Protein AF-A0A7S1DVW4-F1 (afdb_monomer)

Structure (mmCIF, N/CA/C/O backbone):
data_AF-A0A7S1DVW4-F1
#
_entry.id   AF-A0A7S1DVW4-F1
#
loop_
_atom_site.group_PDB
_atom_site.id
_atom_site.type_symbol
_atom_site.label_atom_id
_atom_site.label_alt_id
_atom_site.label_comp_id
_atom_site.label_asym_id
_atom_site.label_entity_id
_atom_site.label_seq_id
_atom_site.pdbx_PDB_ins_code
_atom_site.Cartn_x
_atom_site.Cartn_y
_atom_site.Cartn_z
_atom_site.occupancy
_atom_site.B_iso_or_equiv
_atom_site.auth_seq_id
_atom_site.auth_comp_id
_atom_site.auth_asym_id
_atom_site.auth_atom_id
_atom_site.pdbx_PDB_model_num
ATOM 1 N N . SER A 1 1 ? -3.983 9.181 -12.340 1.00 68.19 1 SER A N 1
ATOM 2 C CA . SER A 1 1 ? -2.646 8.785 -12.829 1.00 68.19 1 SER A CA 1
ATOM 3 C C . SER A 1 1 ? -2.286 9.599 -14.061 1.00 68.19 1 SER A C 1
ATOM 5 O O . SER A 1 1 ? -3.184 9.872 -14.849 1.00 68.19 1 SER A O 1
ATOM 7 N N . SER A 1 2 ? -1.028 10.027 -14.217 1.00 88.25 2 SER A N 1
ATOM 8 C CA . SER A 1 2 ? -0.525 10.667 -15.447 1.00 88.25 2 SER A CA 1
ATOM 9 C C . SER A 1 2 ? 0.327 9.673 -16.252 1.00 88.25 2 SER A C 1
ATOM 11 O O . SER A 1 2 ? 0.870 8.744 -15.650 1.00 88.25 2 SER A O 1
ATOM 13 N N . PRO A 1 3 ? 0.492 9.856 -17.576 1.00 91.19 3 PRO A N 1
ATOM 14 C CA . PRO A 1 3 ? 1.381 9.012 -18.379 1.00 91.19 3 PRO A CA 1
ATOM 15 C C . PRO A 1 3 ? 2.815 8.955 -17.833 1.00 91.19 3 PRO A C 1
ATOM 17 O O . PRO A 1 3 ? 3.406 7.882 -17.782 1.00 91.19 3 PRO A O 1
ATOM 20 N N . GLN A 1 4 ? 3.341 10.086 -17.345 1.00 92.19 4 GLN A N 1
ATOM 21 C CA . GLN A 1 4 ? 4.676 10.137 -16.742 1.00 92.19 4 GLN A CA 1
ATOM 22 C C . GLN A 1 4 ? 4.768 9.271 -15.481 1.00 92.19 4 GLN A C 1
ATOM 24 O O . GLN A 1 4 ? 5.712 8.509 -15.338 1.00 92.19 4 GLN A O 1
ATOM 29 N N . ALA A 1 5 ? 3.760 9.317 -14.603 1.00 91.31 5 ALA A N 1
ATOM 30 C CA . ALA A 1 5 ? 3.761 8.502 -13.388 1.00 91.31 5 ALA A CA 1
ATOM 31 C C . ALA A 1 5 ? 3.721 6.993 -13.692 1.00 91.31 5 ALA A C 1
ATOM 33 O O . ALA A 1 5 ? 4.309 6.204 -12.955 1.00 91.31 5 ALA A O 1
ATOM 34 N N . ALA A 1 6 ? 3.042 6.588 -14.772 1.00 92.19 6 ALA A N 1
ATOM 35 C CA . ALA A 1 6 ? 3.044 5.199 -15.228 1.00 92.19 6 ALA A CA 1
ATOM 36 C C . ALA A 1 6 ? 4.419 4.790 -15.781 1.00 92.19 6 ALA A C 1
ATOM 38 O O . ALA A 1 6 ? 4.917 3.723 -15.431 1.00 92.19 6 ALA A O 1
ATOM 39 N N . ALA A 1 7 ? 5.062 5.656 -16.571 1.00 93.44 7 ALA A N 1
ATOM 40 C CA . ALA A 1 7 ? 6.414 5.422 -17.075 1.00 93.44 7 ALA A CA 1
ATOM 41 C C . ALA A 1 7 ? 7.440 5.306 -15.935 1.00 93.44 7 ALA A C 1
ATOM 43 O O . ALA A 1 7 ? 8.206 4.347 -15.900 1.00 93.44 7 ALA A O 1
ATOM 44 N N . ASP A 1 8 ? 7.401 6.213 -14.956 1.00 94.50 8 ASP A N 1
ATOM 45 C CA . ASP A 1 8 ? 8.303 6.181 -13.798 1.00 94.50 8 ASP A CA 1
ATOM 46 C C . ASP A 1 8 ? 8.122 4.886 -12.986 1.00 94.50 8 ASP A C 1
ATOM 48 O O . ASP A 1 8 ? 9.096 4.264 -12.554 1.00 94.50 8 ASP A O 1
ATOM 52 N N . PHE A 1 9 ? 6.873 4.438 -12.813 1.00 95.06 9 PHE A N 1
ATOM 53 C CA . PHE A 1 9 ? 6.569 3.161 -12.168 1.00 95.06 9 PHE A CA 1
ATOM 54 C C . PHE A 1 9 ? 7.083 1.967 -12.991 1.00 95.06 9 PHE A C 1
ATOM 56 O O . PHE A 1 9 ? 7.697 1.062 -12.423 1.00 95.06 9 PHE A O 1
ATOM 63 N N . ALA A 1 10 ? 6.902 1.980 -14.316 1.00 95.06 10 ALA A N 1
ATOM 64 C CA . ALA A 1 10 ? 7.406 0.942 -15.216 1.00 95.06 10 ALA A CA 1
ATOM 65 C C . ALA A 1 10 ? 8.934 0.836 -15.152 1.00 95.06 10 ALA A C 1
ATOM 67 O O . ALA A 1 10 ? 9.452 -0.250 -14.894 1.00 95.06 10 ALA A O 1
ATOM 68 N N . THR A 1 11 ? 9.656 1.951 -15.297 1.00 95.50 11 THR A N 1
ATOM 69 C CA . THR A 1 11 ? 11.123 1.982 -15.209 1.00 95.50 11 THR A CA 1
ATOM 70 C C . THR A 1 11 ? 11.600 1.512 -13.839 1.00 95.50 11 THR A C 1
ATOM 72 O O . THR A 1 11 ? 12.573 0.768 -13.743 1.00 95.50 11 THR A O 1
ATOM 75 N N . ARG A 1 12 ? 10.898 1.871 -12.759 1.00 95.56 12 ARG A N 1
ATOM 76 C CA . ARG A 1 12 ? 11.243 1.399 -11.417 1.00 95.56 12 ARG A CA 1
ATOM 77 C C . ARG A 1 12 ? 11.082 -0.116 -11.268 1.00 95.56 12 ARG A C 1
ATOM 79 O O . ARG A 1 12 ? 11.959 -0.765 -10.702 1.00 95.56 12 ARG A O 1
ATOM 86 N N . VAL A 1 13 ? 9.972 -0.685 -11.733 1.00 96.75 13 VAL A N 1
ATOM 87 C CA . VAL A 1 13 ? 9.650 -2.109 -11.540 1.00 96.75 13 VAL A CA 1
ATOM 88 C C . VAL A 1 13 ? 10.400 -2.997 -12.531 1.00 96.75 13 VAL A C 1
ATOM 90 O O . VAL A 1 13 ? 11.026 -3.975 -12.123 1.00 96.75 13 VAL A O 1
ATOM 93 N N . LEU A 1 14 ? 10.334 -2.664 -13.819 1.00 95.94 14 LEU A N 1
ATOM 94 C CA . LEU A 1 14 ? 10.842 -3.471 -14.932 1.00 95.94 14 LEU A CA 1
ATOM 95 C C . LEU A 1 14 ? 12.289 -3.122 -15.297 1.00 95.94 14 LEU A C 1
ATOM 97 O O . LEU A 1 14 ? 13.009 -3.960 -15.840 1.00 95.94 14 LEU A O 1
ATOM 101 N N . GLY A 1 15 ? 12.724 -1.903 -14.980 1.00 95.19 15 GLY A N 1
ATOM 102 C CA . GLY A 1 15 ? 13.955 -1.334 -15.508 1.00 95.19 15 GLY A CA 1
ATOM 103 C C . GLY A 1 15 ? 13.754 -0.710 -16.885 1.00 95.19 15 GLY A C 1
ATOM 104 O O . GLY A 1 15 ? 12.665 -0.708 -17.455 1.00 95.19 15 GLY A O 1
ATOM 105 N N . GLU A 1 16 ? 14.839 -0.183 -17.433 1.00 94.81 16 GLU A N 1
ATOM 106 C CA . GLU A 1 16 ? 14.859 0.487 -18.725 1.00 94.81 16 GLU A CA 1
ATOM 107 C C . GLU A 1 16 ? 16.192 0.250 -19.432 1.00 94.81 16 GLU A C 1
ATOM 109 O O . GLU A 1 16 ? 17.251 0.155 -18.805 1.00 94.81 16 GLU A O 1
ATOM 114 N N . ARG A 1 17 ? 16.139 0.196 -20.765 1.00 92.06 17 ARG A N 1
ATOM 115 C CA . ARG A 1 17 ? 17.321 0.263 -21.617 1.00 92.06 17 ARG A CA 1
ATOM 116 C C . ARG A 1 17 ? 17.149 1.368 -22.651 1.00 92.06 17 ARG A C 1
ATOM 118 O O . ARG A 1 17 ? 16.391 1.217 -23.604 1.00 92.06 17 ARG A O 1
ATOM 125 N N . GLU A 1 18 ? 17.917 2.434 -22.494 1.00 90.50 18 GLU A N 1
ATOM 126 C CA . GLU A 1 18 ? 17.967 3.549 -23.429 1.00 90.50 18 GLU A CA 1
ATOM 127 C C . GLU A 1 18 ? 19.024 3.275 -24.505 1.00 90.50 18 GLU A C 1
ATOM 129 O O . GLU A 1 18 ? 20.163 2.893 -24.211 1.00 90.50 18 GLU A O 1
ATOM 134 N N . GLN A 1 19 ? 18.642 3.469 -25.767 1.00 89.50 19 GLN A N 1
ATOM 135 C CA . GLN A 1 19 ? 19.531 3.355 -26.919 1.00 89.50 19 GLN A CA 1
ATOM 136 C C . GLN A 1 19 ? 19.646 4.712 -27.595 1.00 89.50 19 GLN A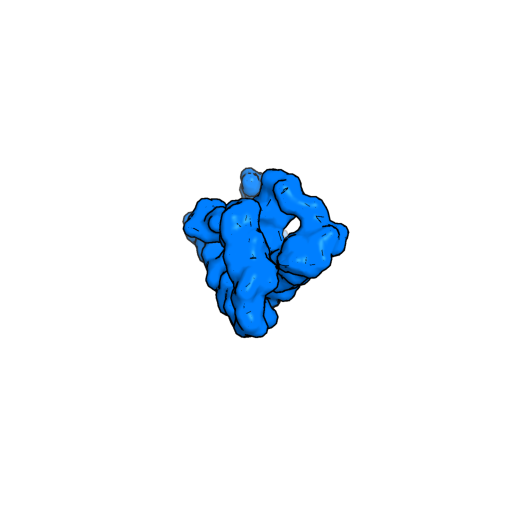 C 1
ATOM 138 O O . GLN A 1 19 ? 18.667 5.243 -28.116 1.00 89.50 19 GLN A O 1
ATOM 143 N N . ARG A 1 20 ? 20.856 5.264 -27.609 1.00 89.38 20 ARG A N 1
ATOM 144 C CA . ARG A 1 20 ? 21.149 6.556 -28.224 1.00 89.38 20 ARG A CA 1
ATOM 145 C C . ARG A 1 20 ? 21.847 6.352 -29.562 1.00 89.38 20 ARG A C 1
ATOM 147 O O . ARG A 1 20 ? 22.788 5.569 -29.678 1.00 89.38 20 ARG A O 1
ATOM 154 N N . THR A 1 21 ? 21.394 7.085 -30.576 1.00 90.81 21 THR A N 1
ATOM 155 C CA . THR A 1 21 ? 21.923 7.020 -31.949 1.00 90.81 21 THR A CA 1
ATOM 156 C C . THR A 1 21 ? 23.034 8.039 -32.227 1.00 90.81 21 THR A C 1
ATOM 158 O O . THR A 1 21 ? 23.542 8.087 -33.343 1.00 90.81 21 THR A O 1
ATOM 161 N N . CYS A 1 22 ? 23.438 8.843 -31.237 1.00 87.38 22 CYS A N 1
ATOM 162 C CA . CYS A 1 22 ? 24.506 9.834 -31.388 1.00 87.38 22 CYS A CA 1
ATOM 163 C C . CYS A 1 22 ? 25.897 9.200 -31.582 1.00 87.38 22 CYS A C 1
ATOM 165 O O . CYS A 1 22 ? 26.193 8.119 -31.071 1.00 87.38 22 CYS A O 1
ATOM 167 N N . GLU A 1 23 ? 26.773 9.897 -32.315 1.00 82.25 23 GLU A N 1
ATOM 168 C CA . GLU A 1 23 ? 28.115 9.393 -32.648 1.00 82.25 23 GLU A CA 1
ATOM 169 C C . GLU A 1 23 ? 29.107 9.464 -31.477 1.00 82.25 23 GLU A C 1
ATOM 171 O O . GLU A 1 23 ? 29.965 8.593 -31.351 1.00 82.25 23 GLU A O 1
ATOM 176 N N . THR A 1 24 ? 28.974 10.456 -30.592 1.00 86.69 24 THR A N 1
ATOM 177 C CA . THR A 1 24 ? 29.942 10.759 -29.517 1.00 86.69 24 THR A CA 1
ATOM 178 C C . THR A 1 24 ? 29.395 10.545 -28.102 1.00 86.69 24 THR A C 1
ATOM 180 O O . THR A 1 24 ? 29.932 11.081 -27.136 1.00 86.69 24 THR A O 1
ATOM 183 N N . CYS A 1 25 ? 28.330 9.759 -27.952 1.00 83.25 25 CYS A N 1
ATOM 184 C CA . CYS A 1 25 ? 27.684 9.505 -26.666 1.00 83.25 25 CYS A CA 1
ATOM 185 C C . CYS A 1 25 ? 27.760 8.029 -26.254 1.00 83.25 25 CYS A C 1
ATOM 187 O O . CYS A 1 25 ? 27.964 7.136 -27.081 1.00 83.25 25 CYS A O 1
ATOM 189 N N . THR A 1 26 ? 27.532 7.756 -24.968 1.00 85.00 26 THR A N 1
ATOM 190 C CA . THR A 1 26 ? 27.280 6.393 -24.491 1.00 85.00 26 THR A CA 1
ATOM 191 C C . THR A 1 26 ? 26.024 5.850 -25.173 1.00 85.00 26 THR A C 1
ATOM 193 O O . THR A 1 26 ? 24.921 6.333 -24.921 1.00 85.00 26 THR A O 1
ATOM 196 N N . LYS A 1 27 ? 26.200 4.862 -26.060 1.00 85.00 27 LYS A N 1
ATOM 197 C CA . LYS A 1 27 ? 25.131 4.354 -26.937 1.00 85.00 27 LYS A CA 1
ATOM 198 C C . LYS A 1 27 ? 24.050 3.567 -26.209 1.00 85.00 27 LYS A C 1
ATOM 200 O O . LYS A 1 27 ? 22.912 3.564 -26.655 1.00 85.00 27 LYS A O 1
ATOM 205 N N . THR A 1 28 ? 24.393 2.902 -25.112 1.00 86.75 28 THR A N 1
ATOM 206 C CA . THR A 1 28 ? 23.441 2.123 -24.319 1.00 86.75 28 THR A CA 1
ATOM 207 C C . THR A 1 28 ? 23.551 2.522 -22.859 1.00 86.75 28 THR A C 1
ATOM 209 O O . THR A 1 28 ? 24.632 2.436 -22.279 1.00 86.75 28 THR A O 1
ATOM 212 N N . GLN A 1 29 ? 22.427 2.901 -22.264 1.00 89.25 29 GLN A N 1
ATOM 213 C CA . GLN A 1 29 ? 22.288 3.103 -20.828 1.00 89.25 29 GLN A CA 1
ATOM 214 C C . GLN A 1 29 ? 21.229 2.129 -20.309 1.00 89.25 29 GLN A C 1
ATOM 216 O O . GLN A 1 29 ? 20.178 1.976 -20.922 1.00 89.25 29 GLN A O 1
ATOM 221 N N . THR A 1 30 ? 21.522 1.438 -19.210 1.00 92.44 30 THR A N 1
ATOM 222 C CA . THR A 1 30 ? 20.609 0.453 -18.619 1.00 92.44 30 THR A CA 1
ATOM 223 C C . THR A 1 30 ? 20.364 0.810 -17.164 1.00 92.44 30 THR A C 1
ATOM 225 O O . THR A 1 30 ? 21.318 0.965 -16.401 1.00 92.44 30 THR A O 1
ATOM 228 N N . THR A 1 31 ? 19.095 0.876 -16.785 1.00 94.06 31 THR A N 1
ATOM 229 C CA . THR A 1 31 ? 18.638 1.048 -15.408 1.00 94.06 31 THR A CA 1
ATOM 230 C C . THR A 1 31 ? 17.953 -0.247 -14.977 1.00 94.06 31 THR A C 1
ATOM 232 O O . THR A 1 31 ? 16.922 -0.595 -15.550 1.00 94.06 31 THR A O 1
ATOM 235 N N . PRO A 1 32 ? 18.505 -1.009 -14.018 1.00 93.81 32 PRO A N 1
ATOM 236 C CA . PRO A 1 32 ? 17.842 -2.205 -13.508 1.00 93.81 32 PRO A CA 1
ATOM 237 C C . PRO A 1 32 ? 16.556 -1.857 -12.751 1.00 93.81 32 PRO A C 1
ATOM 239 O O . PRO A 1 32 ? 16.529 -0.893 -11.987 1.00 93.81 32 PRO A O 1
ATOM 242 N N . GLY A 1 33 ? 15.514 -2.669 -12.928 1.00 96.31 33 GLY A N 1
ATOM 243 C CA . GLY A 1 33 ? 14.303 -2.594 -12.115 1.00 96.31 33 GLY A CA 1
ATOM 244 C C . GLY A 1 33 ? 14.487 -3.255 -10.750 1.00 96.31 33 GLY A C 1
ATOM 245 O O . GLY A 1 33 ? 15.308 -4.161 -10.590 1.00 96.31 33 GLY A O 1
ATOM 246 N N . VAL A 1 34 ? 13.699 -2.824 -9.766 1.00 96.81 34 VAL A N 1
ATOM 247 C CA . VAL A 1 34 ? 13.684 -3.415 -8.414 1.00 96.81 34 VAL A CA 1
ATOM 248 C C . VAL A 1 34 ? 12.658 -4.547 -8.272 1.00 96.81 34 VAL A C 1
ATOM 250 O O . VAL A 1 34 ? 12.676 -5.274 -7.282 1.00 96.81 34 VAL A O 1
ATOM 253 N N . GLY A 1 35 ? 11.772 -4.723 -9.258 1.00 96.38 35 GLY A N 1
ATOM 254 C CA . GLY A 1 35 ? 10.639 -5.644 -9.187 1.00 96.38 35 GLY A CA 1
ATOM 255 C C . GLY A 1 35 ? 9.492 -5.132 -8.308 1.00 96.38 35 GLY A C 1
ATOM 256 O O . GLY A 1 35 ? 9.562 -4.064 -7.706 1.00 96.38 35 GLY A O 1
ATOM 257 N N . LEU A 1 36 ? 8.399 -5.897 -8.242 1.00 97.19 36 LEU A N 1
ATOM 258 C CA . LEU A 1 36 ? 7.206 -5.498 -7.483 1.00 97.19 36 LEU A CA 1
ATOM 259 C C . LEU A 1 36 ? 7.370 -5.685 -5.973 1.00 97.19 36 LEU A C 1
ATOM 261 O O . LEU A 1 36 ? 6.837 -4.889 -5.210 1.00 97.19 36 LEU A O 1
ATOM 265 N N . THR A 1 37 ? 8.107 -6.705 -5.524 1.00 96.88 37 THR A N 1
ATOM 266 C CA . THR A 1 37 ? 8.199 -7.046 -4.095 1.00 96.88 37 THR A CA 1
ATOM 267 C C . THR A 1 37 ? 8.702 -5.887 -3.224 1.00 96.88 37 THR A C 1
ATOM 269 O O . THR A 1 37 ? 8.039 -5.593 -2.230 1.00 96.88 37 THR A O 1
ATOM 272 N N . PRO A 1 38 ? 9.791 -5.168 -3.572 1.00 97.31 38 PRO A N 1
ATOM 273 C CA . PRO A 1 38 ? 10.217 -4.008 -2.784 1.00 97.31 38 PRO A CA 1
ATOM 274 C C . PRO A 1 38 ? 9.186 -2.874 -2.790 1.00 97.31 38 PRO A C 1
ATOM 276 O O . PRO A 1 38 ? 8.968 -2.230 -1.772 1.00 97.31 38 PRO A O 1
ATOM 279 N N . VAL A 1 39 ? 8.496 -2.670 -3.915 1.00 97.69 39 VAL A N 1
ATOM 280 C CA . VAL A 1 39 ? 7.455 -1.640 -4.040 1.00 97.69 39 VAL A CA 1
ATOM 281 C C . VAL A 1 39 ? 6.229 -1.977 -3.181 1.00 97.69 39 VAL A C 1
ATOM 283 O O . VAL A 1 39 ? 5.659 -1.090 -2.552 1.00 97.69 39 VAL A O 1
ATOM 286 N N . ILE A 1 40 ? 5.847 -3.257 -3.102 1.00 98.31 40 ILE A N 1
ATOM 287 C CA . ILE A 1 40 ? 4.780 -3.743 -2.211 1.00 98.31 40 ILE A CA 1
ATOM 288 C C . ILE A 1 40 ? 5.160 -3.524 -0.747 1.00 98.31 40 ILE A C 1
ATOM 290 O O . ILE A 1 40 ? 4.305 -3.125 0.037 1.00 98.31 40 ILE A O 1
ATOM 294 N N . GLN A 1 41 ? 6.422 -3.751 -0.377 1.00 98.31 41 GLN A N 1
ATOM 295 C CA . GLN A 1 41 ? 6.891 -3.541 0.993 1.00 98.31 41 GLN A CA 1
ATOM 296 C C . GLN A 1 41 ? 6.806 -2.06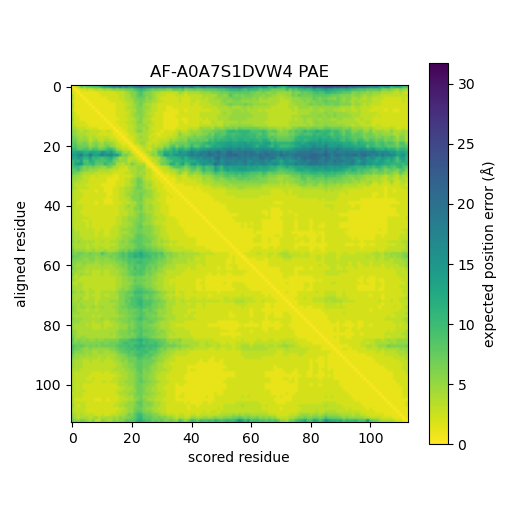2 1.413 1.00 98.31 41 GLN A C 1
ATOM 298 O O . GLN A 1 41 ? 6.327 -1.760 2.504 1.00 98.31 41 GLN A O 1
ATOM 303 N N . GLU A 1 42 ? 7.198 -1.136 0.539 1.00 98.31 42 GLU A N 1
ATOM 304 C CA . GLU A 1 42 ? 7.078 0.309 0.795 1.00 98.31 42 GLU A CA 1
ATOM 305 C C . GLU A 1 42 ? 5.615 0.767 0.896 1.00 98.31 42 GLU A C 1
ATOM 307 O O . GLU A 1 42 ? 5.241 1.548 1.778 1.00 98.31 42 GLU A O 1
ATOM 312 N N . GLU A 1 43 ? 4.761 0.264 -0.000 1.00 98.31 43 GLU A N 1
ATOM 313 C CA . GLU A 1 43 ? 3.328 0.541 0.056 1.00 98.31 43 GLU A CA 1
ATOM 314 C C . GLU A 1 43 ? 2.726 -0.039 1.346 1.00 98.31 43 GLU A C 1
ATOM 316 O O . GLU A 1 43 ? 1.932 0.631 1.997 1.00 98.31 43 GLU A O 1
ATOM 321 N N . TYR A 1 44 ? 3.147 -1.233 1.774 1.00 98.69 44 TYR A N 1
ATOM 322 C CA . TYR A 1 44 ? 2.722 -1.849 3.032 1.00 98.69 44 TYR A CA 1
ATOM 323 C C . TYR A 1 44 ? 3.035 -0.975 4.243 1.00 98.69 44 TYR A C 1
ATOM 325 O O . TYR A 1 44 ? 2.147 -0.741 5.061 1.00 98.69 44 TYR A O 1
ATOM 333 N N . GLU A 1 45 ? 4.253 -0.447 4.345 1.00 98.56 45 GLU A N 1
ATOM 334 C CA . GLU A 1 45 ? 4.636 0.457 5.436 1.00 98.56 45 GLU A CA 1
ATOM 335 C C . GLU A 1 45 ? 3.760 1.716 5.450 1.00 98.56 45 GLU A C 1
ATOM 337 O O . GLU A 1 45 ? 3.259 2.121 6.503 1.00 98.56 45 GLU A O 1
ATOM 342 N N . THR A 1 46 ? 3.478 2.267 4.268 1.00 98.44 46 THR A N 1
ATOM 343 C CA . THR A 1 46 ? 2.587 3.423 4.103 1.00 98.44 46 THR A CA 1
ATOM 344 C C . THR A 1 46 ? 1.154 3.107 4.552 1.00 98.44 46 THR A C 1
ATOM 346 O O . THR A 1 46 ? 0.557 3.865 5.324 1.00 98.44 46 THR A O 1
ATOM 349 N N . LYS A 1 47 ? 0.589 1.975 4.107 1.00 98.31 47 LYS A N 1
ATOM 350 C CA . LYS A 1 47 ? -0.775 1.545 4.468 1.00 98.31 47 LYS A CA 1
ATOM 351 C C . LYS A 1 47 ? -0.888 1.218 5.950 1.00 98.31 47 LYS A C 1
ATOM 353 O O . LYS A 1 47 ? -1.876 1.594 6.578 1.00 98.31 47 LYS A O 1
ATOM 358 N N . LEU A 1 48 ? 0.131 0.579 6.524 1.00 98.50 48 LEU A N 1
ATOM 359 C CA . LEU A 1 48 ? 0.179 0.247 7.942 1.00 98.50 48 LEU A CA 1
ATOM 360 C C . LEU A 1 48 ? 0.165 1.510 8.804 1.00 98.50 48 LEU A C 1
ATOM 362 O O . LEU A 1 48 ? -0.616 1.586 9.749 1.00 98.50 48 LEU A O 1
ATOM 366 N N . GLN A 1 49 ? 0.972 2.516 8.460 1.00 98.44 49 GLN A N 1
ATOM 367 C CA . GLN A 1 49 ? 0.996 3.780 9.193 1.00 98.44 49 GLN A CA 1
ATOM 368 C C . GLN A 1 49 ? -0.353 4.512 9.111 1.00 98.44 49 GLN A C 1
ATOM 370 O O . GLN A 1 49 ? -0.855 4.999 10.128 1.00 98.44 49 GLN A O 1
ATOM 375 N N . ALA A 1 50 ? -0.971 4.557 7.927 1.00 98.25 50 ALA A N 1
ATOM 376 C CA . ALA A 1 50 ? -2.293 5.156 7.747 1.00 98.25 50 ALA A CA 1
ATOM 377 C C . ALA A 1 50 ? -3.364 4.433 8.585 1.00 98.25 50 ALA A C 1
ATOM 379 O O . ALA A 1 50 ? -4.125 5.073 9.313 1.00 98.25 50 ALA A O 1
ATOM 380 N N . LEU A 1 51 ? -3.376 3.096 8.547 1.00 98.00 51 LEU A N 1
ATOM 381 C CA . LEU A 1 51 ? -4.271 2.264 9.352 1.00 98.00 51 LEU A CA 1
ATOM 382 C C . LEU A 1 51 ? -4.070 2.476 10.852 1.00 98.00 51 LEU A C 1
ATOM 384 O O . LEU A 1 51 ? -5.044 2.680 11.570 1.00 98.00 51 LEU A O 1
ATOM 388 N N . GLN A 1 52 ? -2.828 2.488 11.332 1.00 97.56 52 GLN A N 1
ATOM 389 C CA . GLN A 1 52 ? -2.521 2.747 12.741 1.00 97.56 52 GLN A CA 1
ATOM 390 C C . GLN A 1 52 ? -3.014 4.126 13.181 1.00 97.56 52 GLN A C 1
ATOM 392 O O . GLN A 1 52 ? -3.592 4.257 14.262 1.00 97.56 52 GLN A O 1
ATOM 397 N N . GLY A 1 53 ? -2.844 5.150 12.342 1.00 97.88 53 GLY A N 1
ATOM 398 C CA . GLY A 1 53 ? -3.352 6.490 12.619 1.00 97.88 53 GLY A CA 1
ATOM 399 C C . GLY A 1 53 ? -4.871 6.511 12.809 1.00 97.88 53 GLY A C 1
ATOM 400 O O . 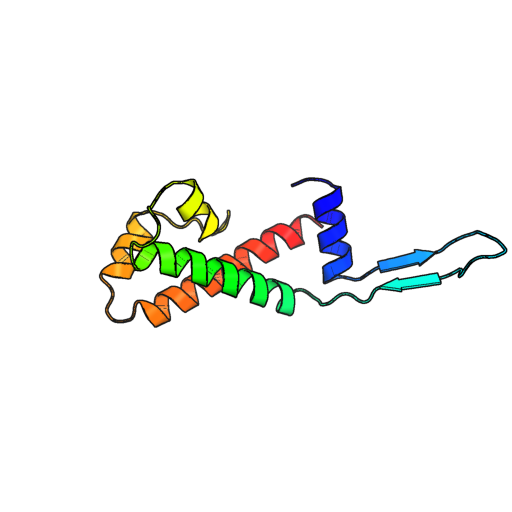GLY A 1 53 ? -5.386 7.128 13.745 1.00 97.88 53 GLY A O 1
ATOM 401 N N . LEU A 1 54 ? -5.587 5.779 11.952 1.00 98.19 54 LEU A N 1
ATOM 402 C CA . LEU A 1 54 ? -7.038 5.636 12.030 1.00 98.19 54 LEU A CA 1
ATOM 403 C C . LEU A 1 54 ? -7.468 4.817 13.248 1.00 98.19 54 LEU A C 1
ATOM 405 O O . LEU A 1 54 ? -8.328 5.269 13.996 1.00 98.19 54 LEU A O 1
ATOM 409 N N . VAL A 1 55 ? -6.869 3.653 13.495 1.00 97.31 55 VAL A N 1
ATOM 410 C CA . VAL A 1 55 ? -7.239 2.762 14.608 1.00 97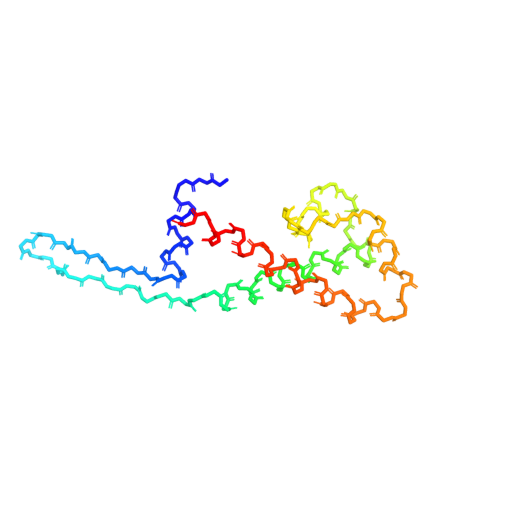.31 55 VAL A CA 1
ATOM 411 C C . VAL A 1 55 ? -6.978 3.431 15.957 1.00 97.31 55 VAL A C 1
ATOM 413 O O . VAL A 1 55 ? -7.880 3.488 16.786 1.00 97.31 55 VAL A O 1
ATOM 416 N N . THR A 1 56 ? -5.815 4.060 16.147 1.00 96.56 56 THR A N 1
ATOM 417 C CA . THR A 1 56 ? -5.476 4.778 17.396 1.00 96.56 56 THR A CA 1
ATOM 418 C C . THR A 1 56 ? -6.278 6.064 17.607 1.00 96.56 56 THR A C 1
ATOM 420 O O . THR A 1 56 ? -6.280 6.619 18.703 1.00 96.56 56 THR A O 1
ATOM 423 N N . GLY A 1 57 ? -6.940 6.570 16.562 1.00 95.69 57 GLY A N 1
ATOM 424 C CA . GLY A 1 57 ? -7.693 7.823 16.608 1.00 95.69 57 GLY A CA 1
ATOM 425 C C . GLY A 1 57 ? -6.829 9.086 16.555 1.00 95.69 57 GLY A C 1
ATOM 426 O O . GLY A 1 57 ? -7.364 10.184 16.679 1.00 95.69 57 GLY A O 1
ATOM 427 N N . SER A 1 58 ? -5.519 8.956 16.319 1.00 97.19 58 SER A N 1
ATOM 428 C CA . SER A 1 58 ? -4.620 10.094 16.063 1.00 97.19 58 SER A CA 1
ATOM 429 C C . SER A 1 58 ? -4.917 10.793 14.730 1.00 97.19 58 SER A C 1
ATOM 431 O O . SER A 1 58 ? -4.592 11.965 14.556 1.00 97.19 58 SER A O 1
ATOM 433 N N . THR A 1 59 ? -5.567 10.089 13.799 1.00 97.44 59 THR A N 1
ATOM 434 C CA . THR A 1 59 ? -6.006 10.605 12.500 1.00 97.44 59 THR A CA 1
ATOM 435 C C . THR A 1 59 ? -7.534 10.506 12.379 1.00 97.44 59 THR A C 1
ATOM 437 O O . THR A 1 59 ? -8.100 9.442 12.647 1.00 97.44 59 THR A O 1
ATOM 440 N N . PRO A 1 60 ? -8.245 11.574 11.964 1.00 97.69 60 PRO A N 1
ATOM 441 C CA . PRO A 1 60 ? -9.697 11.527 11.807 1.00 97.69 60 PRO A CA 1
ATOM 442 C C . PRO A 1 60 ? -10.111 10.633 10.629 1.00 97.69 60 PRO A C 1
ATOM 444 O O . PRO A 1 60 ? -9.455 10.621 9.589 1.00 97.69 60 PRO A O 1
ATOM 447 N N . MET A 1 61 ? -11.250 9.944 10.751 1.00 97.38 61 MET A N 1
ATOM 448 C CA . MET A 1 61 ? -11.820 9.074 9.706 1.00 97.38 61 MET A CA 1
ATOM 449 C C . MET A 1 61 ? -12.532 9.879 8.601 1.00 97.38 61 MET A C 1
ATOM 451 O O . MET A 1 61 ? -13.742 9.742 8.386 1.00 97.38 61 MET A O 1
ATOM 455 N N . THR A 1 62 ? -11.792 10.772 7.942 1.00 98.12 62 THR A N 1
ATOM 456 C CA . THR A 1 62 ? -12.231 11.463 6.722 1.00 98.12 62 THR A CA 1
ATOM 457 C C . THR A 1 62 ? -12.169 10.509 5.528 1.00 98.12 62 THR A C 1
ATOM 459 O O . THR A 1 62 ? -11.450 9.512 5.569 1.00 98.12 62 THR A O 1
ATOM 462 N N . VAL A 1 63 ? -12.893 10.823 4.448 1.00 97.25 63 VAL A N 1
ATOM 463 C CA . VAL A 1 63 ? -12.856 10.029 3.205 1.00 97.25 63 VAL A CA 1
ATOM 464 C C . VAL A 1 63 ? -11.420 9.887 2.692 1.00 97.25 63 VAL A C 1
ATOM 466 O O . VAL A 1 63 ? -10.967 8.773 2.472 1.00 97.25 63 VAL A O 1
ATOM 469 N N . ALA A 1 64 ? -10.667 10.988 2.636 1.00 97.69 64 ALA A N 1
ATOM 470 C CA . ALA A 1 64 ? -9.282 10.979 2.167 1.00 97.69 64 ALA A CA 1
ATOM 471 C C . ALA A 1 64 ? -8.357 10.085 3.015 1.00 97.69 64 ALA A C 1
ATOM 473 O O . ALA A 1 64 ? -7.509 9.382 2.475 1.00 97.69 64 ALA A O 1
ATOM 474 N N . ASN A 1 65 ? -8.523 10.073 4.343 1.00 98.00 65 ASN A N 1
ATOM 475 C CA . ASN A 1 65 ? -7.683 9.246 5.213 1.00 98.00 65 ASN A CA 1
ATOM 476 C C . ASN A 1 65 ? -8.046 7.755 5.112 1.00 98.00 65 ASN A C 1
ATOM 478 O O . ASN A 1 65 ? -7.167 6.900 5.185 1.00 98.00 65 ASN A O 1
ATOM 482 N N . LEU A 1 66 ? -9.330 7.446 4.913 1.00 98.12 66 LEU A N 1
ATOM 483 C CA . LEU A 1 66 ? -9.807 6.085 4.660 1.00 98.12 66 LEU A CA 1
ATOM 484 C C . LEU A 1 66 ? -9.309 5.554 3.305 1.00 98.12 66 LEU A C 1
ATOM 486 O O . LEU A 1 66 ? -8.823 4.428 3.226 1.00 98.12 66 LEU A O 1
ATOM 490 N N . GLU A 1 67 ? -9.350 6.384 2.260 1.00 97.56 67 GLU A N 1
ATOM 491 C CA . GLU A 1 67 ? -8.780 6.072 0.943 1.00 97.56 67 GLU A CA 1
ATOM 492 C C . GLU A 1 67 ? -7.263 5.853 1.019 1.00 97.56 67 GLU A C 1
ATOM 494 O O . GLU A 1 67 ? -6.743 4.903 0.436 1.00 97.56 67 GLU A O 1
ATOM 499 N N . ALA A 1 68 ? -6.549 6.678 1.793 1.00 97.56 68 ALA A N 1
ATOM 500 C CA . ALA A 1 68 ? -5.108 6.533 1.986 1.00 97.56 68 ALA A CA 1
ATOM 501 C C . ALA A 1 68 ? -4.727 5.194 2.639 1.00 97.56 68 ALA A C 1
ATOM 503 O O . ALA A 1 68 ? -3.697 4.619 2.284 1.00 97.56 68 ALA A O 1
ATOM 504 N N . ALA A 1 69 ? -5.559 4.682 3.548 1.00 97.75 69 ALA A N 1
ATOM 505 C CA . ALA A 1 69 ? -5.358 3.401 4.220 1.00 97.75 69 ALA A CA 1
ATOM 506 C C . ALA A 1 69 ? -5.740 2.181 3.358 1.00 97.75 69 ALA A C 1
ATOM 508 O O . ALA A 1 69 ? -5.210 1.095 3.581 1.00 97.75 69 ALA A O 1
ATOM 509 N N . GLY A 1 70 ? -6.638 2.350 2.383 1.00 97.25 70 GLY A N 1
ATOM 510 C CA . GLY A 1 70 ? -7.124 1.285 1.502 1.00 97.25 70 GLY A CA 1
ATOM 511 C C . GLY A 1 70 ? -6.517 1.293 0.098 1.00 97.25 70 GLY A C 1
ATOM 512 O O . GLY A 1 70 ? -5.443 1.839 -0.148 1.00 97.25 70 GLY A O 1
ATOM 513 N N . SER A 1 71 ? -7.222 0.673 -0.840 1.00 97.12 71 SER A N 1
ATOM 514 C CA . SER A 1 71 ? -6.953 0.709 -2.287 1.00 97.12 71 SER A CA 1
ATOM 515 C C . SER A 1 71 ? -8.279 0.773 -3.054 1.00 97.12 71 SER A C 1
ATOM 517 O O . SER A 1 71 ? -9.340 0.719 -2.426 1.00 97.12 71 SER A O 1
ATOM 519 N N . ASN A 1 72 ? -8.258 0.876 -4.387 1.00 93.75 72 ASN A N 1
ATOM 520 C CA . ASN A 1 72 ? -9.515 0.950 -5.135 1.00 93.75 72 ASN A CA 1
ATOM 521 C C . ASN A 1 72 ? -10.274 -0.382 -5.098 1.00 93.75 72 ASN A C 1
ATOM 523 O O . ASN A 1 72 ? -11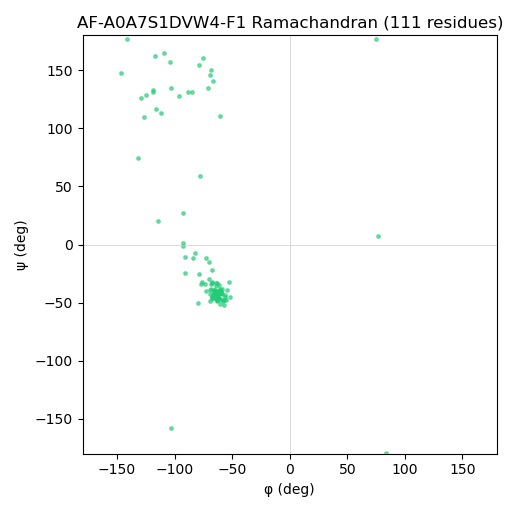.497 -0.367 -4.962 1.00 93.75 72 ASN A O 1
ATOM 527 N N . SER A 1 73 ? -9.581 -1.527 -5.184 1.00 94.56 73 SER A N 1
ATOM 528 C CA . SER A 1 73 ? -10.233 -2.841 -5.046 1.00 94.56 73 SER A CA 1
ATOM 529 C C . SER A 1 73 ? -10.409 -3.314 -3.605 1.00 94.56 73 SER A C 1
ATOM 531 O O . SER A 1 73 ? -11.168 -4.254 -3.373 1.00 94.56 73 SER A O 1
ATOM 533 N N . LEU A 1 74 ? -9.778 -2.655 -2.631 1.00 96.50 74 LEU A N 1
ATOM 534 C CA . LEU A 1 74 ? -9.952 -2.941 -1.206 1.00 96.50 74 LEU A CA 1
ATOM 535 C C . LEU A 1 74 ? -10.192 -1.637 -0.425 1.00 96.50 74 LEU A C 1
ATOM 537 O O . LEU A 1 74 ? -9.278 -1.130 0.237 1.00 96.50 74 LEU A O 1
ATOM 541 N N . PRO A 1 75 ? -11.397 -1.043 -0.535 1.00 96.38 75 PRO A N 1
ATOM 542 C CA . PRO A 1 75 ? -11.722 0.189 0.166 1.00 96.38 75 PRO A CA 1
ATOM 543 C C . PRO A 1 75 ? -11.861 -0.066 1.668 1.00 96.38 75 PRO A C 1
ATOM 545 O O . PRO A 1 75 ? -12.541 -0.997 2.104 1.00 96.38 75 PRO A O 1
ATOM 548 N N . ILE A 1 76 ? -11.261 0.810 2.471 1.00 97.44 76 ILE A N 1
ATOM 549 C CA . ILE A 1 76 ? -11.407 0.785 3.926 1.00 97.44 76 ILE A CA 1
ATOM 550 C C . ILE A 1 76 ? -12.500 1.767 4.315 1.00 97.44 76 ILE A C 1
ATOM 552 O O . ILE A 1 76 ? -12.489 2.929 3.922 1.00 97.44 76 ILE A O 1
ATOM 556 N N . THR A 1 77 ? -13.474 1.295 5.087 1.00 97.31 77 THR A N 1
ATOM 557 C CA . THR A 1 77 ? -14.607 2.112 5.528 1.00 97.31 77 THR A CA 1
ATOM 558 C C . THR A 1 77 ? -14.509 2.406 7.017 1.00 97.31 77 THR A C 1
ATOM 560 O O . THR A 1 77 ? -13.783 1.740 7.756 1.00 97.31 77 THR A O 1
ATOM 563 N N . ARG A 1 78 ? -15.294 3.381 7.485 1.00 97.94 78 ARG A N 1
ATOM 564 C CA . ARG A 1 78 ? -15.420 3.668 8.919 1.00 97.94 78 ARG A CA 1
ATOM 565 C C . ARG A 1 78 ? -15.769 2.417 9.731 1.00 97.94 78 ARG A C 1
ATOM 567 O O . ARG A 1 78 ? -15.127 2.176 10.742 1.00 97.94 78 ARG A O 1
ATOM 574 N N . GLY A 1 79 ? -16.722 1.613 9.256 1.00 97.75 79 GLY A N 1
ATOM 575 C CA . GLY A 1 79 ? -17.141 0.394 9.951 1.00 97.75 79 GLY A CA 1
ATOM 576 C C . GLY A 1 79 ? -16.022 -0.641 10.076 1.00 97.75 79 GLY A C 1
ATOM 577 O O . GLY A 1 79 ? -15.938 -1.314 11.094 1.00 97.75 79 GLY A O 1
ATOM 578 N N . VAL A 1 80 ? -15.116 -0.725 9.092 1.00 97.56 80 VAL A N 1
ATOM 579 C CA . VAL A 1 80 ? -13.924 -1.588 9.181 1.00 97.56 80 VAL A CA 1
ATOM 580 C C . VAL A 1 80 ? -12.976 -1.096 10.274 1.00 97.56 80 VAL A C 1
ATOM 582 O O . VAL A 1 80 ? -12.489 -1.901 11.057 1.00 97.56 80 VAL A O 1
ATOM 585 N N . ILE A 1 81 ? -12.734 0.216 10.359 1.00 98.31 81 ILE A N 1
ATOM 586 C CA . ILE A 1 81 ? -11.874 0.790 11.404 1.00 98.31 81 ILE A CA 1
ATOM 587 C C . ILE A 1 81 ? -12.490 0.616 12.793 1.00 98.31 81 ILE A C 1
ATOM 589 O O . ILE A 1 81 ? -11.779 0.281 13.734 1.00 98.31 81 ILE A O 1
ATOM 593 N N . GLU A 1 82 ? -13.795 0.842 12.932 1.00 97.88 82 GLU A N 1
ATOM 594 C CA . GLU A 1 82 ? -14.510 0.655 14.198 1.00 97.88 82 GLU A CA 1
ATOM 595 C C . GLU A 1 82 ? -14.481 -0.814 14.634 1.00 97.88 82 GLU A C 1
ATOM 597 O O . GLU A 1 82 ? -14.061 -1.094 15.751 1.00 97.88 82 GLU A O 1
ATOM 602 N N . ALA A 1 83 ? -14.781 -1.753 13.731 1.00 97.81 83 ALA A N 1
ATOM 603 C CA . ALA A 1 83 ? -14.670 -3.182 14.021 1.00 97.81 83 ALA A CA 1
ATOM 604 C C . ALA A 1 83 ? -13.239 -3.590 14.406 1.00 97.81 83 ALA A C 1
ATOM 606 O O . ALA A 1 83 ? -13.046 -4.376 15.326 1.00 97.81 83 ALA A O 1
ATOM 607 N N . LEU A 1 84 ? -12.229 -3.028 13.735 1.00 97.44 84 LEU A N 1
ATOM 608 C CA . LEU A 1 84 ? -10.829 -3.311 14.040 1.00 97.44 84 LEU A CA 1
ATOM 609 C C . LEU A 1 84 ? -10.407 -2.766 15.413 1.00 97.44 84 LEU A C 1
ATOM 611 O O . LEU A 1 84 ? -9.581 -3.385 16.070 1.00 97.44 84 LEU A O 1
ATOM 615 N N . ARG A 1 85 ? -10.963 -1.636 15.867 1.00 97.19 85 ARG A N 1
ATOM 616 C CA . ARG A 1 85 ? -10.698 -1.081 17.210 1.00 97.19 85 ARG A CA 1
ATOM 617 C C . ARG A 1 85 ? -11.266 -1.945 18.332 1.00 97.19 85 ARG A C 1
ATOM 619 O O . ARG A 1 85 ? -10.676 -1.983 19.410 1.00 97.19 85 ARG A O 1
ATOM 626 N N . ASP A 1 86 ? -12.389 -2.605 18.073 1.00 97.31 86 ASP A N 1
ATOM 627 C CA . ASP A 1 86 ? -13.070 -3.470 19.039 1.00 97.31 86 ASP A CA 1
ATOM 628 C C . ASP A 1 86 ? -12.453 -4.882 19.108 1.00 97.31 86 ASP A C 1
ATOM 630 O O . ASP A 1 86 ? -12.807 -5.678 19.980 1.00 97.31 86 ASP A O 1
ATOM 634 N N . GLU A 1 87 ? -11.509 -5.201 18.217 1.00 97.31 87 GLU A N 1
ATOM 635 C CA . GLU A 1 87 ? -10.880 -6.515 18.126 1.00 97.31 87 GLU A CA 1
ATOM 636 C C . GLU A 1 87 ? -9.693 -6.673 19.106 1.00 97.31 87 GLU A C 1
ATOM 638 O O . GLU A 1 87 ? -8.774 -5.845 19.112 1.00 97.31 87 GLU A O 1
ATOM 643 N N . PRO A 1 88 ? -9.621 -7.765 19.895 1.00 96.31 88 PRO A N 1
ATOM 644 C CA . PRO A 1 88 ? -8.461 -8.054 20.744 1.00 96.31 88 PRO A CA 1
ATOM 645 C C . PRO A 1 88 ? -7.141 -8.195 19.966 1.00 96.31 88 PRO A C 1
ATOM 647 O O . PRO A 1 88 ? -6.111 -7.695 20.415 1.00 96.31 88 PRO A O 1
ATOM 650 N N . ASP A 1 89 ? -7.170 -8.813 18.782 1.00 97.00 89 ASP A N 1
ATOM 651 C CA . ASP A 1 89 ? -6.003 -9.041 17.918 1.00 97.00 89 ASP A CA 1
ATOM 652 C C . ASP A 1 89 ? -5.789 -7.930 16.863 1.00 97.00 89 ASP A C 1
ATOM 654 O O . ASP A 1 89 ? -5.209 -8.164 15.795 1.00 97.00 89 ASP A O 1
ATOM 658 N N . GLN A 1 90 ? -6.233 -6.699 17.148 1.00 95.62 90 GLN A N 1
ATOM 659 C CA . GLN A 1 90 ? -6.207 -5.573 16.202 1.00 95.62 90 GLN A CA 1
ATOM 660 C C . GLN A 1 90 ? -4.836 -5.291 15.562 1.00 95.62 90 GLN A C 1
ATOM 662 O O . GLN A 1 90 ? -4.778 -4.872 14.408 1.00 95.62 90 GLN A O 1
ATOM 667 N N . ASP A 1 91 ? -3.724 -5.537 16.265 1.00 95.19 91 ASP A N 1
ATOM 668 C CA . ASP A 1 91 ? -2.374 -5.343 15.714 1.00 95.19 91 ASP A CA 1
ATOM 669 C C . ASP A 1 91 ? -2.076 -6.346 14.589 1.00 95.19 91 ASP A C 1
ATOM 671 O O . ASP A 1 91 ? -1.597 -5.972 13.515 1.00 95.19 91 ASP A O 1
ATOM 675 N N . LEU A 1 92 ? -2.411 -7.623 14.800 1.00 97.88 92 LEU A N 1
ATOM 676 C CA . LEU A 1 92 ? -2.224 -8.666 13.796 1.00 97.88 92 LEU A CA 1
ATOM 677 C C . LEU A 1 92 ? -3.163 -8.449 12.607 1.00 97.88 92 LEU A C 1
ATOM 679 O O . LEU A 1 92 ? -2.721 -8.519 11.456 1.00 97.88 92 LEU A O 1
ATOM 683 N N . LEU A 1 93 ? -4.445 -8.184 12.874 1.00 97.94 93 LEU A N 1
ATOM 684 C CA . LEU A 1 93 ? -5.424 -7.949 11.814 1.00 97.94 93 LEU A CA 1
ATOM 685 C C . LEU A 1 93 ? -5.113 -6.670 11.031 1.00 97.94 93 LEU A C 1
ATOM 687 O O . LEU A 1 93 ? -5.189 -6.682 9.806 1.00 97.94 93 LEU A O 1
ATOM 691 N N . GLY A 1 94 ? -4.674 -5.605 11.703 1.00 97.62 94 GLY A N 1
ATOM 692 C CA . GLY A 1 94 ? -4.250 -4.361 11.065 1.00 97.62 94 GLY A CA 1
ATOM 693 C C . GLY A 1 94 ? -3.059 -4.562 10.128 1.00 97.62 94 GLY A C 1
ATOM 694 O O . GLY A 1 94 ? -3.075 -4.065 9.003 1.00 97.62 94 GLY A O 1
ATOM 695 N N . LYS A 1 95 ? -2.059 -5.356 10.535 1.00 98.31 95 LYS A N 1
ATOM 696 C CA . LYS A 1 95 ? -0.926 -5.728 9.667 1.00 98.31 95 LYS A CA 1
ATOM 697 C C . LYS A 1 95 ? -1.367 -6.548 8.454 1.00 98.31 95 LYS A C 1
ATOM 699 O O . LYS A 1 95 ? -0.909 -6.289 7.346 1.00 98.31 95 LYS A O 1
ATOM 704 N N . ARG A 1 96 ? -2.276 -7.512 8.623 1.00 98.25 96 ARG A N 1
ATOM 705 C CA . ARG A 1 96 ? -2.809 -8.288 7.488 1.00 98.25 96 ARG A CA 1
ATOM 706 C C . ARG A 1 96 ? -3.580 -7.405 6.513 1.00 98.25 96 ARG A C 1
ATOM 708 O O . ARG A 1 96 ? -3.283 -7.419 5.324 1.00 98.25 96 ARG A O 1
ATOM 715 N N . LEU A 1 97 ? -4.481 -6.573 7.031 1.00 98.19 97 LEU A N 1
A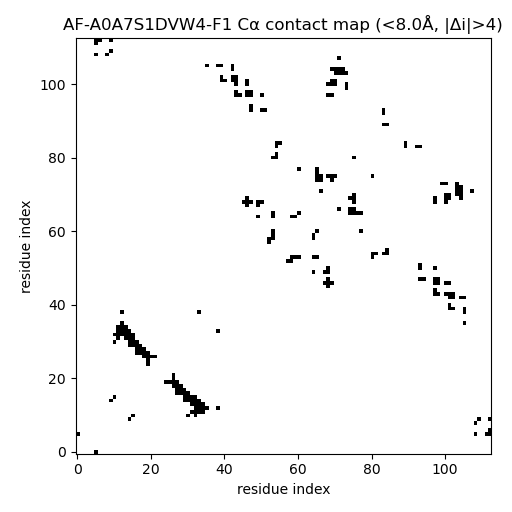TOM 716 C CA . LEU A 1 97 ? -5.270 -5.644 6.227 1.00 98.19 97 LEU A CA 1
ATOM 717 C C . LEU A 1 97 ? -4.380 -4.653 5.462 1.00 98.19 97 LEU A C 1
ATOM 719 O O . LEU A 1 97 ? -4.601 -4.416 4.278 1.00 98.19 97 LEU A O 1
ATOM 723 N N . ALA A 1 98 ? -3.330 -4.127 6.103 1.00 98.38 98 ALA A N 1
ATOM 724 C CA . ALA A 1 98 ? -2.337 -3.280 5.444 1.00 98.38 98 ALA A CA 1
ATOM 725 C C . ALA A 1 98 ? -1.620 -4.013 4.299 1.00 98.38 98 ALA A C 1
ATOM 727 O O . ALA A 1 98 ? -1.402 -3.431 3.238 1.00 98.38 98 ALA A O 1
ATOM 728 N N . SER A 1 99 ? -1.261 -5.286 4.499 1.00 98.50 99 SER A N 1
ATOM 729 C CA . SER A 1 99 ? -0.590 -6.109 3.485 1.00 98.50 99 SER A CA 1
ATOM 730 C C . SER A 1 99 ? -1.486 -6.361 2.272 1.00 98.50 99 SER A C 1
ATOM 732 O O . SER A 1 99 ? -1.034 -6.211 1.137 1.00 98.50 99 SER A O 1
ATOM 734 N N . GLU A 1 100 ? -2.764 -6.661 2.498 1.00 98.25 100 GLU A N 1
ATOM 735 C CA . GLU A 1 100 ? -3.753 -6.861 1.434 1.00 98.25 100 GLU A CA 1
ATOM 736 C C . GLU A 1 100 ? -4.027 -5.565 0.659 1.00 98.25 100 GLU A C 1
ATOM 738 O O . GLU A 1 100 ? -4.004 -5.561 -0.574 1.00 98.25 100 GLU A O 1
ATOM 743 N N . ALA A 1 101 ? -4.212 -4.443 1.365 1.00 98.44 101 ALA A N 1
ATOM 744 C CA . ALA A 1 101 ? -4.406 -3.134 0.746 1.00 98.44 101 ALA A CA 1
ATOM 745 C C . ALA A 1 101 ? -3.186 -2.701 -0.084 1.00 98.44 101 ALA A C 1
ATOM 747 O O . ALA A 1 101 ? -3.342 -2.167 -1.184 1.00 98.44 101 ALA A O 1
ATOM 748 N N . ALA A 1 102 ? -1.972 -2.950 0.411 1.00 98.44 102 ALA A N 1
ATOM 749 C CA . ALA A 1 102 ? -0.737 -2.628 -0.295 1.00 98.44 102 ALA A CA 1
ATOM 750 C C . ALA A 1 102 ? -0.543 -3.482 -1.548 1.00 98.44 102 ALA A C 1
ATOM 752 O O . ALA A 1 102 ? -0.243 -2.948 -2.617 1.00 98.44 102 ALA A O 1
ATOM 753 N N . LEU A 1 103 ? -0.769 -4.793 -1.438 1.00 98.31 103 LEU A N 1
ATOM 754 C CA . LEU A 1 103 ? -0.727 -5.696 -2.582 1.00 98.31 103 LEU A CA 1
ATOM 755 C C . LEU A 1 103 ? -1.732 -5.259 -3.655 1.00 98.31 103 LEU A C 1
ATOM 757 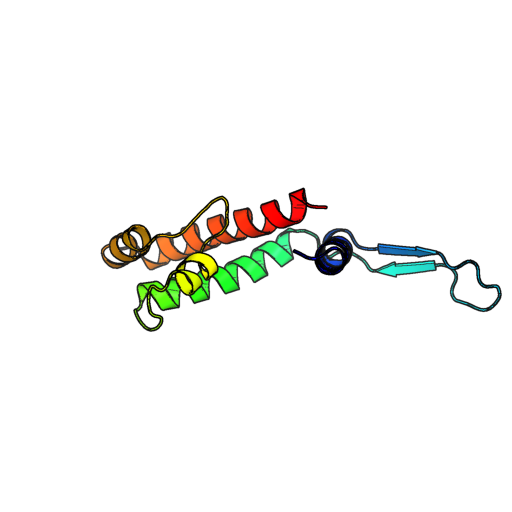O O . LEU A 1 103 ? -1.355 -5.118 -4.816 1.00 98.31 103 LEU A O 1
ATOM 761 N N . SER A 1 104 ? -2.978 -4.986 -3.260 1.00 98.25 104 SER A N 1
ATOM 762 C CA . SER A 1 104 ? -4.026 -4.493 -4.160 1.00 98.25 104 SER A CA 1
ATOM 763 C C . SER A 1 104 ? -3.609 -3.191 -4.853 1.00 98.25 104 SER A C 1
ATOM 765 O O . SER A 1 104 ? -3.594 -3.128 -6.079 1.00 98.25 104 SER A O 1
ATOM 767 N N . SER A 1 105 ? -3.166 -2.185 -4.089 1.00 97.38 105 SER A N 1
ATOM 768 C CA . SER A 1 105 ? -2.715 -0.882 -4.610 1.00 97.38 105 SER A CA 1
ATOM 769 C C . SER A 1 105 ? -1.585 -1.017 -5.640 1.00 97.38 105 SER A C 1
ATOM 771 O O . SER A 1 105 ? -1.606 -0.368 -6.689 1.00 97.38 105 SER A O 1
ATOM 773 N N . VAL A 1 106 ? -0.591 -1.872 -5.380 1.00 97.50 106 VAL A N 1
ATOM 774 C CA . VAL A 1 106 ? 0.530 -2.067 -6.311 1.00 97.50 106 VAL A CA 1
ATOM 775 C C . VAL A 1 106 ? 0.111 -2.852 -7.552 1.00 97.50 106 VAL A C 1
ATOM 777 O O . VAL A 1 106 ? 0.534 -2.500 -8.654 1.00 97.50 106 VAL A O 1
ATOM 780 N N . LEU A 1 107 ? -0.731 -3.877 -7.411 1.00 96.50 107 LEU A N 1
ATOM 781 C CA . LEU A 1 107 ? -1.238 -4.639 -8.554 1.00 96.50 107 LEU A CA 1
ATOM 782 C C . LEU A 1 107 ? -2.110 -3.777 -9.470 1.00 96.50 107 LEU A C 1
ATOM 784 O O . LEU A 1 107 ? -1.967 -3.859 -10.685 1.00 96.50 107 LEU A O 1
ATOM 788 N N . GLU A 1 108 ? -2.943 -2.902 -8.909 1.00 94.81 108 GLU A N 1
ATOM 789 C CA . GLU A 1 108 ? -3.708 -1.917 -9.679 1.00 94.81 108 GLU A CA 1
ATOM 790 C C . GLU A 1 108 ? -2.785 -1.037 -10.537 1.00 94.81 108 GLU A C 1
ATOM 792 O O . GLU A 1 108 ? -3.046 -0.850 -11.722 1.00 94.81 108 GLU A O 1
ATOM 797 N N . LYS A 1 109 ? -1.673 -0.536 -9.975 1.00 94.31 109 LYS A N 1
ATOM 798 C C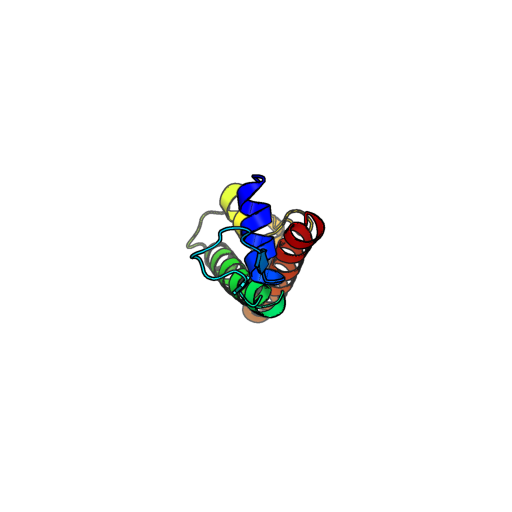A . LYS A 1 109 ? -0.673 0.2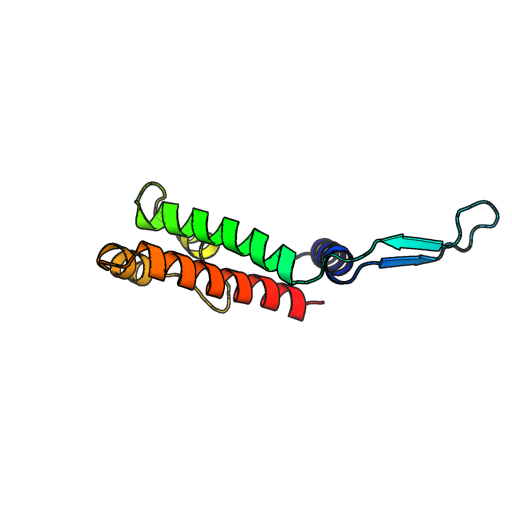54 -10.722 1.00 94.31 109 LYS A CA 1
ATOM 799 C C . LYS A 1 109 ? 0.027 -0.585 -11.797 1.00 94.31 109 LYS A C 1
ATOM 801 O O . LYS A 1 109 ? 0.251 -0.090 -12.896 1.00 94.31 109 LYS A O 1
ATOM 806 N N . ALA A 1 110 ? 0.349 -1.842 -11.495 1.00 94.12 110 ALA A N 1
ATOM 807 C CA . ALA A 1 110 ? 1.033 -2.749 -12.415 1.00 94.12 110 ALA A CA 1
ATOM 808 C C . ALA A 1 110 ? 0.172 -3.169 -13.612 1.00 94.12 110 ALA A C 1
ATOM 810 O O . ALA A 1 110 ? 0.703 -3.332 -14.703 1.00 94.12 110 ALA A O 1
ATOM 811 N N . LEU A 1 111 ? -1.143 -3.309 -13.432 1.00 92.44 111 LEU A N 1
ATOM 812 C CA . LEU A 1 111 ? -2.083 -3.628 -14.513 1.00 92.44 111 LEU A CA 1
ATOM 813 C C . LEU A 1 111 ? -2.331 -2.457 -15.478 1.00 92.44 111 LEU A C 1
ATOM 815 O O . LEU A 1 111 ? -2.952 -2.651 -16.520 1.00 92.44 111 LEU A O 1
ATOM 819 N N . LEU A 1 112 ? -1.885 -1.248 -15.123 1.00 88.12 112 LEU A N 1
ATOM 820 C CA . LEU A 1 112 ? -1.958 -0.055 -15.971 1.00 88.12 112 LEU A CA 1
ATOM 821 C C . LEU A 1 112 ? -0.688 0.167 -16.810 1.00 88.12 112 LEU A C 1
ATOM 823 O O . LEU A 1 112 ? -0.639 1.152 -17.550 1.00 88.12 112 LEU A O 1
ATOM 827 N N . LEU A 1 113 ? 0.323 -0.697 -16.660 1.00 83.25 113 LEU A N 1
ATOM 828 C CA . LEU A 1 113 ? 1.527 -0.718 -17.494 1.00 83.25 113 LEU A CA 1
ATOM 829 C C . LEU A 1 113 ? 1.262 -1.430 -18.823 1.00 83.25 113 LEU A C 1
ATOM 831 O O . LEU A 1 113 ? 1.768 -0.923 -19.848 1.00 83.25 113 LEU A O 1
#

Secondary structure (DSSP, 8-state):
--HHHHHHHHHHHHEEEEE---SSS-SEEEEE---HHHHHHHHHHHHHHHHHHHHHTSS---HHHHHHHS-SSS---HHHHHHHHT-TTHHHHHHHHHHHHHHHHHHHHHTT-

Organism: Hemiselmis andersenii (NCBI:txid464988)

Solvent-accessible surface area (backbone atoms only — not comparable to full-atom values): 6195 Å² total; per-residue (Å²): 139,53,75,64,60,48,50,54,49,43,36,46,32,72,21,48,76,50,76,47,89,59,92,92,54,81,42,69,47,76,46,83,36,69,39,62,66,62,54,30,52,55,38,20,54,53,12,36,53,39,42,49,30,46,54,73,58,81,34,74,90,43,72,70,51,27,52,59,27,21,21,90,93,43,71,48,49,71,68,56,45,53,54,41,60,75,39,94,60,32,70,62,52,46,51,52,52,10,45,53,16,14,48,48,43,48,50,58,57,58,75,70,107

Foldseek 3Di:
DDPVVLVVLCCQAQNDWDADPDPPDDGIDTGHHPHLVVQLVVQLVQLLVLLCCLLVVVDDQDLVSQCSNADPVGGGHPVNSVVLNVDPPSNVVSSVRSSVRSVRRSVVSVVVD

Radius of gyration: 18.61 Å; Cα contacts (8 Å, |Δi|>4): 138; chains: 1; bounding box: 47×21×53 Å

Mean predicted aligned error: 4.13 Å

Sequence (113 aa):
SSPQAAADFATRVLGEREQRTCETCTKTQTTPGVGLTPVIQEEYETKLQALQGLVTGSTPMTVANLEAAGSNSLPITRGVIEALRDEPDQDLLGKRLASEAALSSVLEKALLL

pLDDT: mean 95.16, std 4.6, range [68.19, 98.69]